Protein AF-A0A965MZJ2-F1 (afdb_monomer_lite)

Sequence (126 aa):
MNWPSLFLNDVAGTEILVIFLVILLFFGSKSIPGIAKSLGKALFEFRNATNEIKQEIKKSSGDMKGDLNLNNLIKDTTEEIQQPLDQVFTDVNHAVHYNPGNREVTSGNPSQVTPTNENTEIDSHD

Foldseek 3Di:
DCVVVVCVVVVPVVVVVVVVVVVCVVQNPVRVVVVVVVVVVVVVVVVVVVVVVVVVCCVVCVVVVVPPPVVVVVVVVCVVPVVVVVVVVVVVVVVVPDDPPDDPDDDDDDDDDDDDDDDDDDDDDD

Structure (mmCIF, N/CA/C/O backbone):
data_AF-A0A965MZJ2-F1
#
_entry.id   AF-A0A965MZJ2-F1
#
loop_
_atom_site.group_PDB
_atom_site.id
_atom_site.type_symbol
_atom_site.label_atom_id
_atom_site.label_alt_id
_atom_site.label_comp_id
_atom_site.label_asym_id
_atom_site.label_entity_id
_atom_site.label_seq_id
_atom_site.pdbx_PDB_ins_code
_atom_site.Cartn_x
_atom_site.Cartn_y
_atom_site.Cartn_z
_atom_site.occupancy
_atom_site.B_iso_or_equiv
_atom_site.auth_seq_id
_atom_site.auth_comp_id
_atom_site.auth_asym_id
_atom_site.auth_atom_id
_atom_site.pdbx_PDB_model_num
ATOM 1 N N . MET A 1 1 ? 40.020 -9.780 -4.266 1.00 60.59 1 MET A N 1
ATOM 2 C CA . MET A 1 1 ? 39.221 -8.735 -4.942 1.00 60.59 1 MET A CA 1
ATOM 3 C C . MET A 1 1 ? 37.763 -9.141 -4.793 1.00 60.59 1 MET A C 1
ATOM 5 O O . MET A 1 1 ? 37.323 -10.062 -5.470 1.00 60.59 1 MET A O 1
ATOM 9 N N . ASN A 1 2 ? 37.045 -8.559 -3.834 1.00 65.31 2 ASN A N 1
ATOM 10 C CA . ASN A 1 2 ? 35.716 -9.037 -3.436 1.00 65.31 2 ASN A CA 1
ATOM 11 C C . ASN A 1 2 ? 34.653 -8.317 -4.268 1.00 65.31 2 ASN A C 1
ATOM 13 O O . ASN A 1 2 ? 33.918 -7.463 -3.786 1.00 65.31 2 ASN A O 1
ATOM 17 N N . TRP A 1 3 ? 34.630 -8.658 -5.552 1.00 66.56 3 TRP A N 1
ATOM 18 C CA . TRP A 1 3 ? 33.681 -8.167 -6.549 1.00 66.56 3 TRP A CA 1
ATOM 19 C C . TRP A 1 3 ? 32.184 -8.343 -6.180 1.00 66.56 3 TRP A C 1
ATOM 21 O O . TRP A 1 3 ? 31.399 -7.474 -6.547 1.00 66.56 3 TRP A O 1
ATOM 31 N 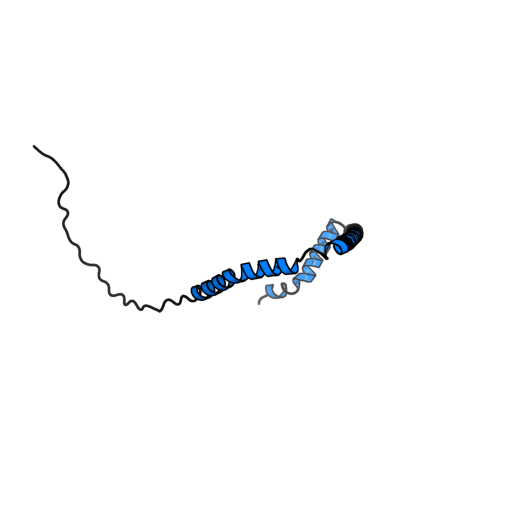N . PRO A 1 4 ? 31.745 -9.367 -5.412 1.00 71.75 4 PRO A N 1
ATOM 32 C CA . PRO A 1 4 ? 30.318 -9.551 -5.102 1.00 71.75 4 PRO A CA 1
ATOM 33 C C . PRO A 1 4 ? 29.740 -8.555 -4.085 1.00 71.75 4 PRO A C 1
ATOM 35 O O . PRO A 1 4 ? 28.543 -8.279 -4.092 1.00 71.75 4 PRO A O 1
ATOM 38 N N . SER A 1 5 ? 30.571 -8.007 -3.195 1.00 71.19 5 SER A N 1
ATOM 39 C CA . SER A 1 5 ? 30.104 -7.218 -2.045 1.00 71.19 5 SER A CA 1
ATOM 40 C C . SER A 1 5 ? 29.710 -5.779 -2.399 1.00 71.19 5 SER A C 1
ATOM 42 O O . SER A 1 5 ? 29.052 -5.119 -1.598 1.00 71.19 5 SER A O 1
ATOM 44 N N . LEU A 1 6 ? 30.086 -5.297 -3.590 1.00 64.31 6 LEU A N 1
ATOM 45 C CA . LEU A 1 6 ? 29.726 -3.961 -4.077 1.00 64.31 6 LEU A CA 1
ATOM 46 C C . LEU A 1 6 ? 28.313 -3.905 -4.670 1.00 64.31 6 LEU A C 1
ATOM 48 O O . LEU A 1 6 ? 27.690 -2.852 -4.634 1.00 64.31 6 LEU A O 1
ATOM 52 N N . PHE A 1 7 ? 27.778 -5.030 -5.155 1.00 64.50 7 PHE A N 1
ATOM 53 C CA . PHE A 1 7 ? 26.436 -5.062 -5.739 1.00 64.50 7 PHE A CA 1
ATOM 54 C C . PHE A 1 7 ? 25.340 -5.144 -4.669 1.00 64.50 7 PHE A C 1
ATOM 56 O O . PHE A 1 7 ? 24.300 -4.524 -4.819 1.00 64.50 7 PHE A O 1
ATOM 63 N N . LEU A 1 8 ? 25.570 -5.825 -3.544 1.00 62.44 8 LEU A N 1
ATOM 64 C CA . LEU A 1 8 ? 24.506 -6.130 -2.574 1.00 62.44 8 LEU A CA 1
ATOM 65 C C . LEU A 1 8 ? 24.006 -4.933 -1.741 1.00 62.44 8 LEU A C 1
ATOM 67 O O . LEU A 1 8 ? 22.910 -5.008 -1.198 1.00 62.44 8 LEU A O 1
ATOM 71 N N . ASN A 1 9 ? 24.762 -3.832 -1.652 1.00 63.22 9 ASN A N 1
ATOM 72 C CA . ASN A 1 9 ? 24.319 -2.626 -0.932 1.00 63.22 9 ASN A CA 1
ATOM 73 C C . ASN A 1 9 ? 23.552 -1.622 -1.816 1.00 63.22 9 ASN A C 1
ATOM 75 O O . ASN A 1 9 ? 22.797 -0.817 -1.282 1.00 63.22 9 ASN A O 1
ATOM 79 N N . ASP A 1 10 ? 23.701 -1.688 -3.144 1.00 66.31 10 ASP A N 1
ATOM 80 C CA . ASP A 1 10 ? 23.018 -0.804 -4.115 1.00 66.31 10 ASP A CA 1
ATOM 81 C C . ASP A 1 10 ? 21.928 -1.546 -4.930 1.00 66.31 10 ASP A C 1
ATOM 83 O O . ASP A 1 10 ? 21.186 -0.983 -5.739 1.00 66.31 10 ASP A O 1
ATOM 87 N N . VAL A 1 11 ? 21.801 -2.855 -4.696 1.00 66.25 11 VAL A N 1
ATOM 88 C CA . VAL A 1 11 ? 20.883 -3.751 -5.406 1.00 66.25 11 VAL A CA 1
ATOM 89 C C . VAL A 1 11 ? 19.414 -3.422 -5.133 1.00 66.25 11 VAL A C 1
ATOM 91 O O . VAL A 1 11 ? 18.600 -3.535 -6.042 1.00 66.25 11 VAL A O 1
ATOM 94 N N . ALA A 1 12 ? 19.055 -2.927 -3.947 1.00 74.19 12 ALA A N 1
ATOM 95 C CA . ALA A 1 12 ? 17.646 -2.740 -3.590 1.00 74.19 12 ALA A CA 1
ATOM 96 C C . ALA A 1 12 ? 16.891 -1.770 -4.523 1.00 74.19 12 ALA A C 1
ATOM 98 O O . ALA A 1 12 ? 15.726 -2.004 -4.834 1.00 74.19 12 ALA A O 1
ATOM 99 N N . GLY A 1 13 ? 17.532 -0.693 -4.990 1.00 84.38 13 GLY A N 1
ATOM 100 C CA . GLY A 1 13 ? 16.902 0.271 -5.900 1.00 84.38 13 GLY A CA 1
ATOM 101 C C . GLY A 1 13 ? 16.954 -0.181 -7.358 1.00 84.38 13 GLY A C 1
ATOM 102 O O . GLY A 1 13 ? 15.937 -0.186 -8.058 1.00 84.38 13 GLY A O 1
ATOM 103 N N . THR A 1 14 ? 18.141 -0.590 -7.808 1.00 86.88 14 THR A N 1
ATOM 104 C CA . THR A 1 14 ? 18.377 -0.945 -9.213 1.00 86.88 14 THR A CA 1
ATOM 105 C C . THR A 1 14 ? 17.693 -2.261 -9.597 1.00 86.88 14 THR A C 1
ATOM 107 O O . THR A 1 14 ? 17.119 -2.345 -10.681 1.00 86.88 14 THR A O 1
ATOM 110 N N . GLU A 1 15 ? 17.668 -3.268 -8.718 1.00 85.50 15 GLU A N 1
ATOM 111 C CA . GLU A 1 15 ? 16.979 -4.544 -8.969 1.00 85.50 15 GLU A CA 1
ATOM 112 C C . GLU A 1 15 ? 15.465 -4.349 -9.094 1.00 85.50 15 GLU A C 1
ATOM 114 O O . GLU A 1 15 ? 14.859 -4.829 -10.055 1.00 85.50 15 GLU A O 1
ATOM 119 N N . ILE A 1 16 ? 14.864 -3.562 -8.192 1.00 90.19 16 ILE A N 1
ATOM 120 C CA . ILE A 1 16 ? 13.446 -3.188 -8.282 1.00 90.19 16 ILE A CA 1
ATOM 121 C C . ILE A 1 16 ? 13.163 -2.519 -9.629 1.00 90.19 16 ILE A C 1
ATOM 123 O O . ILE A 1 16 ? 12.200 -2.885 -10.303 1.00 90.19 16 ILE A O 1
ATOM 127 N N . LEU A 1 17 ? 14.017 -1.589 -10.066 1.00 90.81 17 LEU A N 1
ATOM 128 C CA . LEU A 1 17 ? 13.829 -0.873 -11.326 1.00 90.81 17 LEU A CA 1
ATOM 129 C C . LEU A 1 17 ? 13.893 -1.815 -12.538 1.00 90.81 17 LEU A C 1
ATOM 131 O O . LEU A 1 17 ? 13.072 -1.689 -13.449 1.00 90.81 17 LEU A O 1
ATOM 135 N N . VAL A 1 18 ? 14.803 -2.793 -12.531 1.00 91.81 18 VAL A N 1
ATOM 136 C CA . VAL A 1 18 ? 14.905 -3.819 -13.583 1.00 91.81 18 VAL A CA 1
ATOM 137 C C . VAL A 1 18 ? 13.665 -4.717 -13.606 1.00 91.81 18 VAL A C 1
ATOM 139 O O . VAL A 1 18 ? 13.101 -4.942 -14.679 1.00 91.81 18 VAL A O 1
ATOM 142 N N . ILE A 1 19 ? 13.184 -5.181 -12.449 1.00 91.62 19 ILE A N 1
ATOM 143 C CA . ILE A 1 19 ? 11.965 -6.004 -12.356 1.00 91.62 19 ILE A CA 1
ATOM 144 C C . ILE A 1 19 ? 10.748 -5.220 -12.865 1.00 91.62 19 ILE A C 1
ATOM 146 O O . ILE A 1 19 ? 9.964 -5.739 -13.664 1.00 91.62 19 ILE A O 1
ATOM 150 N N . PHE A 1 20 ? 10.609 -3.951 -12.471 1.00 91.50 20 PHE A N 1
ATOM 151 C CA . PHE A 1 20 ? 9.559 -3.073 -12.989 1.00 91.50 20 PHE A CA 1
ATOM 152 C C . PHE A 1 20 ? 9.650 -2.908 -14.506 1.00 91.50 20 PHE A C 1
ATOM 154 O O . PHE A 1 20 ? 8.621 -2.954 -15.176 1.00 91.50 20 PHE A O 1
ATOM 161 N N . LEU A 1 21 ? 10.853 -2.756 -15.064 1.00 92.81 21 LEU A N 1
ATOM 162 C CA . LEU A 1 21 ? 11.044 -2.621 -16.506 1.00 92.81 21 LEU A CA 1
ATOM 163 C C . LEU A 1 21 ? 10.587 -3.876 -17.259 1.00 92.81 21 LEU A C 1
ATOM 165 O O . LEU A 1 21 ? 9.896 -3.759 -18.270 1.00 92.81 21 LEU A O 1
ATOM 169 N N . VAL A 1 22 ? 10.902 -5.066 -16.736 1.00 93.50 22 VAL A N 1
ATOM 170 C CA . VAL A 1 22 ? 10.421 -6.341 -17.286 1.00 93.50 22 VAL A CA 1
ATOM 171 C C . VAL A 1 22 ? 8.893 -6.397 -17.228 1.00 93.50 22 VAL A C 1
ATOM 173 O O . VAL A 1 22 ? 8.252 -6.582 -18.259 1.00 93.50 22 VAL A O 1
ATOM 176 N N . ILE A 1 23 ? 8.282 -6.143 -16.068 1.00 92.56 23 ILE A N 1
ATOM 177 C CA . ILE A 1 23 ? 6.816 -6.127 -15.906 1.00 92.56 23 ILE A CA 1
ATOM 178 C C . ILE A 1 23 ? 6.160 -5.136 -16.880 1.00 92.56 23 ILE A C 1
ATOM 180 O O . ILE A 1 23 ? 5.154 -5.462 -17.507 1.00 92.56 23 ILE A O 1
ATOM 184 N N . LEU A 1 24 ? 6.735 -3.947 -17.060 1.00 92.69 24 LEU A N 1
ATOM 185 C CA . LEU A 1 24 ? 6.240 -2.944 -18.006 1.00 92.69 24 LEU A CA 1
ATOM 186 C C . LEU A 1 24 ? 6.392 -3.379 -19.468 1.00 92.69 24 LEU A C 1
ATOM 188 O O . LEU A 1 24 ? 5.613 -2.924 -20.300 1.00 92.69 24 LEU A O 1
ATOM 192 N N . LEU A 1 25 ? 7.345 -4.251 -19.792 1.00 93.06 25 LEU A N 1
ATOM 193 C CA . LEU A 1 25 ? 7.509 -4.801 -21.137 1.00 93.06 25 LEU A CA 1
ATOM 194 C C . LEU A 1 25 ? 6.462 -5.887 -21.436 1.00 93.06 25 LEU A C 1
ATOM 196 O O . LEU A 1 25 ? 5.912 -5.919 -22.532 1.00 93.06 25 LEU A O 1
ATOM 200 N N . PHE A 1 26 ? 6.141 -6.727 -20.446 1.00 92.44 26 PHE A N 1
ATOM 201 C CA . PHE A 1 26 ? 5.115 -7.773 -20.560 1.00 92.44 26 PHE A CA 1
ATOM 202 C C . PHE A 1 26 ? 3.685 -7.215 -20.506 1.00 92.44 26 PHE A C 1
ATOM 204 O O . PHE A 1 26 ? 2.840 -7.585 -21.317 1.00 92.44 26 PHE A O 1
ATOM 211 N N . PHE A 1 27 ? 3.401 -6.325 -19.553 1.00 90.38 27 PHE A N 1
ATOM 212 C CA . PHE A 1 27 ? 2.057 -5.788 -19.318 1.00 90.38 27 PHE A CA 1
ATOM 213 C C . PHE A 1 27 ? 1.820 -4.416 -19.962 1.00 90.38 27 PHE A C 1
ATOM 215 O O . PHE A 1 27 ? 0.671 -3.984 -20.074 1.00 90.38 27 PHE A O 1
ATOM 222 N N . GLY A 1 28 ? 2.872 -3.717 -20.391 1.00 87.12 28 GLY A N 1
ATOM 223 C CA . GLY A 1 28 ? 2.789 -2.364 -20.941 1.00 87.12 28 GLY A CA 1
ATOM 224 C C . GLY A 1 28 ? 2.686 -1.268 -19.872 1.00 87.12 28 GLY A C 1
ATOM 225 O O . GLY A 1 28 ? 2.110 -1.445 -18.796 1.00 87.12 28 GLY A O 1
ATOM 226 N N . SER A 1 29 ? 3.1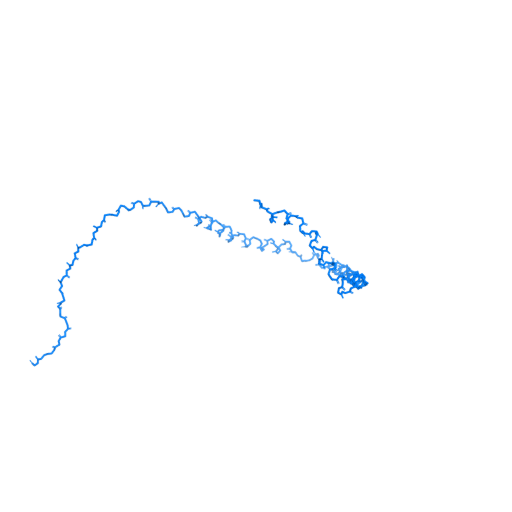63 -0.064 -20.199 1.00 87.06 29 SER A N 1
ATOM 227 C CA . SER A 1 29 ? 3.127 1.107 -19.304 1.00 87.06 29 SER A CA 1
ATOM 228 C C . SER A 1 29 ? 1.732 1.660 -19.011 1.00 87.06 29 SER A C 1
ATO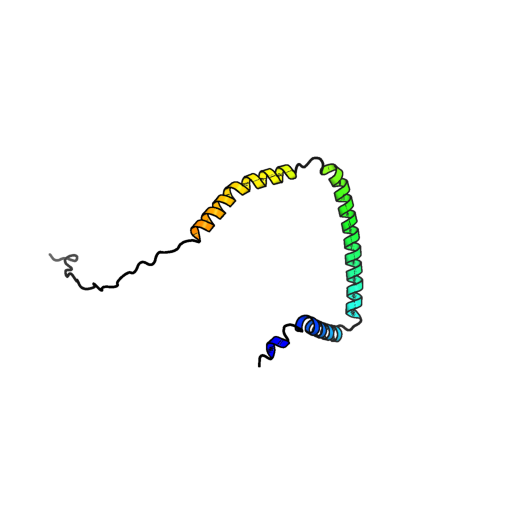M 230 O O . SER A 1 29 ? 1.561 2.442 -18.079 1.00 87.06 29 SER A O 1
ATOM 232 N N . LYS A 1 30 ? 0.716 1.252 -19.777 1.00 86.62 30 LYS A N 1
ATOM 233 C CA . LYS A 1 30 ? -0.672 1.704 -19.595 1.00 86.62 30 LYS A CA 1
ATOM 234 C C . LYS A 1 30 ? -1.445 0.883 -18.557 1.00 86.62 30 LYS A C 1
ATOM 236 O O . LYS A 1 30 ? -2.415 1.392 -18.000 1.00 86.62 30 LYS A O 1
ATOM 241 N N . SER A 1 31 ? -1.011 -0.342 -18.267 1.00 88.50 31 SER A N 1
ATOM 242 C CA . SER A 1 31 ? -1.764 -1.293 -17.437 1.00 88.50 31 SER A CA 1
ATOM 243 C C . SER A 1 31 ? -1.585 -1.040 -15.936 1.00 88.50 31 SER A C 1
ATOM 245 O O . SER A 1 31 ? -2.570 -0.923 -15.208 1.00 88.50 31 SER A O 1
ATOM 247 N N . ILE A 1 32 ? -0.341 -0.846 -15.479 1.00 88.50 32 ILE A N 1
ATOM 248 C CA . ILE A 1 32 ? -0.007 -0.520 -14.079 1.00 88.50 32 ILE A CA 1
ATOM 249 C C . ILE A 1 32 ? -0.763 0.722 -13.553 1.00 88.50 32 ILE A C 1
ATOM 251 O O . ILE A 1 32 ? -1.423 0.614 -12.517 1.00 88.50 32 ILE A O 1
ATOM 255 N N . PRO A 1 33 ? -0.753 1.892 -14.231 1.00 85.06 33 PRO A N 1
ATOM 256 C CA . PRO A 1 33 ? -1.462 3.074 -13.738 1.00 85.06 33 PRO A CA 1
ATOM 257 C C . PRO A 1 33 ? -2.989 2.915 -13.754 1.00 85.06 33 PRO A C 1
ATOM 259 O O . PRO A 1 33 ? -3.670 3.541 -12.942 1.00 85.06 33 PRO A O 1
ATOM 262 N N . GLY A 1 34 ? -3.540 2.082 -14.644 1.00 90.69 34 GLY A N 1
ATOM 263 C CA . GLY A 1 34 ? -4.967 1.750 -14.655 1.00 90.69 34 GLY A CA 1
ATOM 264 C C . GLY A 1 34 ? -5.385 0.977 -13.403 1.00 90.69 34 GLY A C 1
ATOM 265 O O . GLY A 1 34 ? -6.310 1.397 -12.707 1.00 90.69 34 GLY A O 1
ATOM 266 N N . ILE A 1 35 ? -4.643 -0.087 -13.074 1.00 91.12 35 ILE A N 1
ATOM 267 C CA . ILE A 1 35 ? -4.879 -0.923 -11.885 1.00 91.12 35 ILE A CA 1
ATOM 268 C C . ILE A 1 35 ? -4.650 -0.118 -10.601 1.00 91.12 35 ILE A C 1
ATOM 270 O O . ILE A 1 35 ? -5.451 -0.190 -9.671 1.00 91.12 35 ILE A O 1
ATOM 274 N N . ALA A 1 36 ? -3.602 0.708 -10.556 1.00 93.12 36 ALA A N 1
ATOM 275 C CA . ALA A 1 36 ? -3.344 1.583 -9.415 1.00 93.12 36 ALA A CA 1
ATOM 276 C C . ALA A 1 36 ? -4.501 2.568 -9.170 1.00 93.12 36 ALA A C 1
ATOM 278 O O . ALA A 1 36 ? -4.889 2.791 -8.024 1.00 93.12 36 ALA A O 1
ATOM 279 N N . LYS A 1 37 ? -5.101 3.126 -10.233 1.00 94.31 37 LYS A N 1
ATOM 280 C CA . LYS A 1 37 ? -6.270 4.013 -10.113 1.00 94.31 37 LYS A CA 1
ATOM 281 C C . LYS A 1 37 ? -7.514 3.278 -9.617 1.00 94.31 37 LYS A C 1
ATOM 283 O O . LYS A 1 37 ? -8.214 3.821 -8.765 1.00 94.31 37 LYS A O 1
ATOM 288 N N . SER A 1 38 ? -7.810 2.080 -10.125 1.00 94.75 38 SER A N 1
ATOM 289 C CA . SER A 1 38 ? -8.982 1.311 -9.677 1.00 94.75 38 SER A CA 1
ATOM 290 C C . SER A 1 38 ? -8.820 0.809 -8.244 1.00 94.75 38 SER A C 1
ATOM 292 O O . SER A 1 38 ? -9.736 0.958 -7.440 1.00 94.75 38 SER A O 1
ATOM 294 N N . LEU A 1 39 ? -7.639 0.292 -7.897 1.00 95.62 39 LEU A N 1
ATOM 295 C CA . LEU A 1 39 ? -7.317 -0.148 -6.542 1.00 95.62 39 LEU A CA 1
ATOM 296 C C . LEU A 1 39 ? -7.319 1.034 -5.566 1.00 95.62 39 LEU A C 1
ATOM 298 O O . LEU A 1 39 ? -7.882 0.931 -4.484 1.00 95.62 39 LEU A O 1
ATOM 302 N N . GLY A 1 40 ? -6.760 2.180 -5.962 1.00 95.56 40 GLY A N 1
ATOM 303 C CA . GLY A 1 40 ? -6.777 3.400 -5.156 1.00 95.56 40 GLY A CA 1
ATOM 304 C C . GLY A 1 40 ? -8.193 3.902 -4.869 1.00 95.56 40 GLY A C 1
ATOM 305 O O . GLY A 1 40 ? -8.486 4.264 -3.732 1.00 95.56 40 GLY A O 1
ATOM 306 N N . LYS A 1 41 ? -9.092 3.863 -5.862 1.00 96.44 41 LYS A N 1
ATOM 307 C CA . LYS A 1 41 ? -10.518 4.170 -5.658 1.00 96.44 41 LYS A CA 1
ATOM 308 C C . LYS A 1 41 ? -11.186 3.170 -4.713 1.00 96.44 41 LYS A C 1
ATOM 310 O O . LYS A 1 41 ? -11.836 3.597 -3.767 1.00 96.44 41 LYS A O 1
ATOM 315 N N . ALA A 1 42 ? -10.953 1.871 -4.904 1.00 96.69 42 ALA A N 1
ATOM 316 C CA . ALA A 1 42 ? -11.501 0.833 -4.032 1.00 96.69 42 ALA A CA 1
ATOM 317 C C . ALA A 1 42 ? -11.018 0.979 -2.579 1.00 96.69 42 ALA A C 1
ATOM 319 O O . ALA A 1 42 ? -11.823 0.932 -1.655 1.00 96.69 42 ALA A O 1
ATOM 320 N N . LEU A 1 43 ? -9.721 1.225 -2.361 1.00 96.50 43 LEU A N 1
ATOM 321 C CA . LEU A 1 43 ? -9.165 1.484 -1.028 1.00 96.50 43 LEU A CA 1
ATOM 322 C C . LEU A 1 43 ? -9.718 2.777 -0.421 1.00 96.50 43 LEU A C 1
ATOM 324 O O . LEU A 1 43 ? -9.931 2.833 0.788 1.00 96.50 43 LEU A O 1
ATOM 328 N N . PHE A 1 44 ? -9.940 3.816 -1.227 1.00 96.12 44 PHE A N 1
ATOM 329 C CA . PHE A 1 44 ? -10.530 5.072 -0.766 1.00 96.12 44 PHE A CA 1
ATOM 330 C C . PHE A 1 44 ? -11.976 4.879 -0.295 1.00 96.12 44 PHE A C 1
ATOM 332 O O . PHE A 1 44 ? -12.315 5.277 0.819 1.00 96.12 44 PHE A O 1
ATOM 339 N N . GLU A 1 45 ? -12.804 4.216 -1.100 1.00 96.62 45 GLU A N 1
ATOM 340 C CA . GLU A 1 45 ? -14.191 3.895 -0.754 1.00 96.62 45 GLU A CA 1
ATOM 341 C C . GLU A 1 45 ? -14.261 2.956 0.456 1.00 96.62 45 GLU A C 1
ATOM 343 O O . GLU A 1 45 ? -14.996 3.230 1.404 1.00 96.62 45 GLU A O 1
ATOM 348 N N . PHE A 1 46 ? -13.418 1.918 0.492 1.00 96.19 46 PHE A N 1
ATOM 349 C CA . PHE A 1 46 ? -13.315 1.001 1.628 1.00 96.19 46 PHE A CA 1
ATOM 350 C C . PHE A 1 46 ? -12.918 1.726 2.918 1.00 96.19 46 PHE A C 1
ATOM 352 O O . PHE A 1 46 ? -13.517 1.491 3.969 1.00 96.19 46 PHE A O 1
ATOM 359 N N . ARG A 1 47 ? -11.938 2.641 2.855 1.00 95.06 47 ARG A N 1
ATOM 360 C CA . ARG A 1 47 ? -11.538 3.460 4.011 1.00 95.06 47 ARG A CA 1
ATOM 361 C C . ARG A 1 47 ? -12.676 4.351 4.484 1.00 95.06 47 ARG A C 1
ATOM 363 O O . ARG A 1 47 ? -12.869 4.434 5.691 1.00 95.06 47 ARG A O 1
ATOM 370 N N . ASN A 1 48 ? -13.415 4.987 3.579 1.00 96.12 48 ASN A N 1
ATOM 371 C CA . ASN A 1 48 ? -14.535 5.856 3.944 1.00 96.12 48 ASN A CA 1
ATOM 372 C C . ASN A 1 48 ? -15.667 5.065 4.608 1.00 96.12 48 ASN A C 1
ATOM 374 O O . ASN A 1 48 ? -16.076 5.430 5.708 1.00 96.12 48 ASN A O 1
ATOM 378 N N . ALA A 1 49 ? -16.085 3.948 4.006 1.00 94.75 49 ALA A N 1
ATOM 379 C CA . ALA A 1 49 ? -17.098 3.062 4.579 1.00 94.75 49 ALA A CA 1
ATOM 380 C C . ALA A 1 49 ? -16.664 2.525 5.953 1.00 94.75 49 ALA A C 1
ATOM 382 O O . ALA A 1 49 ? -17.421 2.558 6.919 1.00 94.75 49 ALA A O 1
ATOM 383 N N . THR A 1 50 ? -15.400 2.107 6.083 1.00 94.06 50 THR A N 1
ATOM 384 C CA . THR A 1 50 ? -14.846 1.665 7.372 1.00 94.06 50 THR A CA 1
ATOM 385 C C . THR A 1 50 ? -14.839 2.795 8.403 1.00 94.06 50 THR A C 1
ATOM 387 O O . THR A 1 50 ? -15.071 2.547 9.584 1.00 94.06 50 THR A O 1
ATOM 390 N N . ASN A 1 51 ? -14.569 4.038 7.994 1.00 94.25 51 ASN A N 1
ATOM 391 C CA . ASN A 1 51 ? -14.563 5.188 8.897 1.00 94.25 51 ASN A CA 1
ATOM 392 C C . ASN A 1 51 ? -15.968 5.527 9.407 1.00 94.25 51 ASN A C 1
ATOM 394 O O . ASN A 1 51 ? -16.109 5.846 10.586 1.00 94.25 51 ASN A O 1
ATOM 398 N N . GLU A 1 52 ? -16.980 5.431 8.546 1.00 91.69 52 GLU A N 1
ATOM 399 C CA . GLU A 1 52 ? -18.390 5.595 8.909 1.00 91.69 52 GLU A CA 1
ATOM 400 C C . GLU A 1 52 ? -18.816 4.520 9.915 1.00 91.69 52 GLU A C 1
ATOM 402 O O . GLU A 1 52 ? -19.230 4.856 11.022 1.00 91.69 52 GLU A O 1
ATOM 407 N N . ILE A 1 53 ? -18.538 3.244 9.620 1.00 88.94 53 ILE A N 1
ATOM 408 C CA . ILE A 1 53 ? -18.769 2.120 10.544 1.00 88.94 53 ILE A CA 1
ATOM 409 C C . ILE A 1 53 ? -18.035 2.343 11.873 1.00 88.94 53 ILE A C 1
ATOM 411 O O . ILE A 1 53 ? -18.599 2.159 12.947 1.00 88.94 53 ILE A O 1
ATOM 415 N N . LYS A 1 54 ? -16.770 2.778 11.842 1.00 88.38 54 LYS A N 1
ATOM 416 C CA . LYS A 1 54 ? -15.996 3.070 13.057 1.00 88.38 54 LYS A CA 1
ATOM 417 C C . LYS A 1 54 ? -16.615 4.214 13.860 1.00 88.38 54 LYS A C 1
ATOM 419 O O . LYS A 1 54 ? -16.561 4.183 15.089 1.00 88.38 54 LYS A O 1
ATOM 424 N N . GLN A 1 55 ? -17.166 5.227 13.197 1.00 89.19 55 GLN A N 1
ATOM 425 C CA . GLN A 1 55 ? -17.816 6.362 13.843 1.00 89.19 55 GLN A CA 1
ATOM 426 C C . GLN A 1 55 ? -19.167 5.967 14.445 1.00 89.19 55 GLN A C 1
ATOM 428 O O . GLN A 1 55 ? -19.449 6.374 15.571 1.00 89.19 55 GLN A O 1
ATOM 433 N N . GLU A 1 56 ? -19.942 5.126 13.763 1.00 83.56 56 GLU A N 1
ATOM 434 C CA . GLU A 1 56 ? -21.168 4.521 14.289 1.00 83.56 56 GLU A CA 1
ATOM 435 C C . GLU A 1 56 ? -20.874 3.614 15.481 1.00 83.56 56 GLU A C 1
ATOM 437 O O . GLU A 1 56 ? -21.436 3.825 16.550 1.00 83.56 56 GLU A O 1
ATOM 442 N N . ILE A 1 57 ? -19.905 2.699 15.368 1.00 79.19 57 ILE A N 1
ATOM 443 C CA . ILE A 1 57 ? -19.461 1.854 16.483 1.00 79.19 57 ILE A CA 1
ATOM 444 C C . ILE A 1 57 ? -18.963 2.719 17.633 1.00 79.19 57 ILE A C 1
ATOM 446 O O . ILE A 1 57 ? -19.273 2.416 18.774 1.00 79.19 57 ILE A O 1
ATOM 450 N N . LYS A 1 58 ? -18.209 3.796 17.390 1.00 80.56 58 LYS A N 1
ATOM 451 C CA . LYS A 1 58 ? -17.748 4.694 18.461 1.00 80.56 58 LYS A CA 1
ATOM 452 C C . LYS A 1 58 ? -18.902 5.475 19.092 1.00 80.56 58 LYS A C 1
ATOM 454 O O . LYS A 1 58 ? -18.837 5.745 20.285 1.00 80.56 58 LYS A O 1
ATOM 459 N N . LYS A 1 59 ? -19.928 5.839 18.323 1.00 78.00 59 LYS A N 1
ATOM 460 C CA . LYS A 1 59 ? -21.129 6.522 18.816 1.00 78.00 59 LYS A CA 1
ATOM 461 C C . LYS A 1 59 ? -21.985 5.565 19.651 1.00 78.00 59 LYS A C 1
ATOM 463 O O . LYS A 1 59 ? -22.259 5.876 20.799 1.00 78.00 59 LYS A O 1
ATOM 468 N N . SER A 1 60 ? -22.271 4.367 19.143 1.00 66.06 60 SER A N 1
ATOM 469 C CA . SER A 1 60 ? -22.992 3.302 19.857 1.00 66.06 60 SER A CA 1
ATOM 470 C C . SER A 1 60 ? -22.201 2.725 2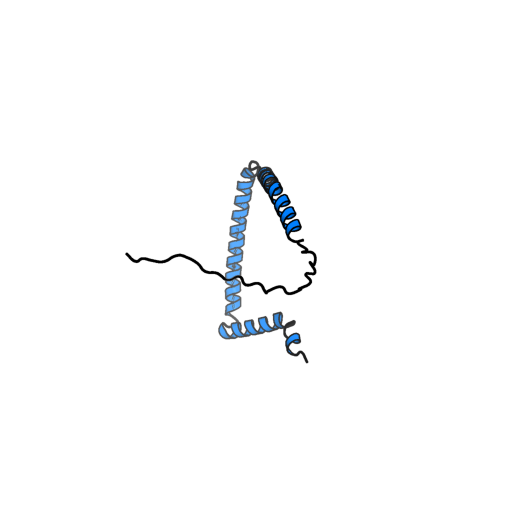1.038 1.00 66.06 60 SER A C 1
ATOM 472 O O . SER A 1 60 ? -22.766 2.425 22.080 1.00 66.06 60 SER A O 1
ATOM 474 N N . SER A 1 61 ? -20.876 2.618 20.923 1.00 61.00 61 SER A N 1
ATOM 475 C CA . SER A 1 61 ? -19.994 2.212 22.026 1.00 61.00 61 SER A CA 1
ATOM 476 C C . SER A 1 61 ? -19.698 3.359 22.985 1.00 61.00 61 SER A C 1
ATOM 478 O O . SER A 1 61 ? -19.216 3.095 24.074 1.00 61.00 61 SER A O 1
ATOM 480 N N . GLY A 1 62 ? -19.945 4.619 22.620 1.00 57.88 62 GLY A N 1
ATOM 481 C CA . GLY A 1 62 ? -19.917 5.748 23.552 1.00 57.88 62 GLY A CA 1
ATOM 482 C C . GLY A 1 62 ? -20.970 5.577 24.646 1.00 57.88 62 GLY A C 1
ATOM 483 O O . GLY A 1 62 ? -20.682 5.860 25.805 1.00 57.88 62 GLY A O 1
ATOM 484 N N . ASP A 1 63 ? -22.107 4.977 24.288 1.00 56.53 63 ASP A N 1
ATOM 485 C CA . ASP A 1 63 ? -23.183 4.616 25.213 1.00 56.53 63 ASP A CA 1
ATOM 486 C C . ASP A 1 63 ? -22.919 3.285 25.962 1.00 56.53 63 ASP A C 1
ATOM 488 O O . ASP A 1 63 ? -23.535 3.033 26.991 1.00 56.53 63 ASP A O 1
ATOM 492 N N . MET A 1 64 ? -21.962 2.451 25.514 1.00 56.12 64 MET A N 1
ATOM 493 C CA . MET A 1 64 ? -21.612 1.151 26.140 1.00 56.12 64 MET A CA 1
ATOM 494 C C . MET A 1 64 ? -20.221 1.103 26.815 1.00 56.12 64 MET A C 1
ATOM 496 O O . MET A 1 64 ? -19.924 0.170 27.558 1.00 56.12 64 MET A O 1
ATOM 500 N N . LYS A 1 65 ? -19.336 2.085 26.594 1.00 53.47 65 LYS A N 1
ATOM 501 C CA . LYS A 1 65 ? -17.995 2.160 27.219 1.00 53.47 65 LYS A CA 1
ATOM 502 C C . LYS A 1 65 ? -18.021 2.687 28.652 1.00 53.47 65 LYS A C 1
ATOM 504 O O . LYS A 1 65 ? -16.993 2.613 29.317 1.00 53.47 65 LYS A O 1
ATOM 509 N N . GLY A 1 66 ? -19.158 3.201 29.122 1.00 55.72 66 GLY A N 1
ATOM 510 C CA . GLY A 1 66 ? -19.327 3.605 30.517 1.00 55.72 66 GLY A CA 1
ATOM 511 C C . GLY A 1 66 ? -19.396 2.431 31.499 1.00 55.72 66 GLY A C 1
ATOM 512 O O . GLY A 1 66 ? -19.109 2.638 32.672 1.00 55.72 66 GLY A O 1
ATOM 513 N N . ASP A 1 67 ? -19.727 1.219 31.033 1.00 58.31 67 ASP A N 1
ATOM 514 C CA . ASP A 1 67 ? -20.140 0.123 31.927 1.00 58.31 67 ASP A CA 1
ATOM 515 C C . ASP A 1 67 ? -19.256 -1.135 31.867 1.00 58.31 67 ASP A C 1
ATOM 517 O O . ASP A 1 67 ? -19.317 -2.002 32.735 1.00 58.31 67 ASP A O 1
ATOM 521 N N . LEU A 1 68 ? -18.347 -1.238 30.892 1.00 68.31 68 LEU A N 1
ATOM 522 C CA . LEU A 1 68 ? -17.371 -2.328 30.874 1.00 68.31 68 LEU A CA 1
ATOM 523 C C . LEU A 1 68 ? -16.047 -1.845 31.459 1.00 68.31 68 LEU A C 1
ATOM 525 O O . LEU A 1 68 ? -15.229 -1.224 30.776 1.00 68.31 68 LEU A O 1
ATOM 529 N N . ASN A 1 69 ? -15.855 -2.166 32.742 1.00 65.00 69 ASN A N 1
ATOM 530 C CA . ASN A 1 69 ? -14.633 -2.010 33.538 1.00 65.00 69 ASN A CA 1
ATOM 531 C C . ASN A 1 69 ? -13.472 -2.871 32.990 1.00 65.00 69 ASN A C 1
ATOM 533 O O . ASN A 1 69 ? -12.895 -3.714 33.674 1.00 65.00 69 ASN A O 1
ATOM 537 N N . LEU A 1 70 ? -13.096 -2.635 31.735 1.00 72.50 70 LEU A N 1
ATOM 538 C CA . LEU A 1 70 ? -12.028 -3.337 31.028 1.00 72.50 70 LEU A CA 1
ATOM 539 C C . LEU A 1 70 ? -10.672 -3.146 31.723 1.00 72.50 70 LEU A C 1
ATOM 541 O O . LEU A 1 70 ? -9.827 -4.030 31.704 1.00 72.50 70 LEU A O 1
ATOM 545 N N . ASN A 1 71 ? -10.500 -2.012 32.405 1.00 74.38 71 ASN A N 1
ATOM 546 C CA . ASN A 1 71 ? -9.311 -1.715 33.197 1.00 74.38 71 ASN A CA 1
ATOM 547 C C . ASN A 1 71 ? -9.201 -2.588 34.455 1.00 74.38 71 ASN A C 1
ATOM 549 O O . ASN A 1 71 ? -8.085 -2.846 34.892 1.00 74.38 71 ASN A O 1
ATOM 553 N N . ASN A 1 72 ? -10.322 -3.036 35.031 1.00 73.50 72 ASN A N 1
ATOM 554 C CA . ASN A 1 72 ? -10.297 -3.950 36.177 1.00 73.50 72 ASN A CA 1
ATOM 555 C C . ASN A 1 72 ? -10.053 -5.383 35.698 1.00 73.50 72 ASN A C 1
ATOM 557 O O . ASN A 1 72 ? -9.174 -6.042 36.227 1.00 73.50 72 ASN A O 1
ATOM 561 N N . LEU A 1 73 ? -10.684 -5.803 34.594 1.00 75.69 73 LEU A N 1
ATOM 562 C CA . LEU A 1 73 ? -10.438 -7.125 34.004 1.00 75.69 73 LEU A CA 1
ATOM 563 C C . LEU A 1 73 ? -8.972 -7.323 33.577 1.00 75.69 73 LEU A C 1
ATOM 565 O O . LEU A 1 73 ? -8.398 -8.391 33.785 1.00 75.69 73 LEU A O 1
ATOM 569 N N . ILE A 1 74 ? -8.349 -6.289 32.999 1.00 79.75 74 ILE A N 1
ATOM 570 C CA . ILE A 1 74 ? -6.926 -6.323 32.636 1.00 79.75 74 ILE A CA 1
ATOM 571 C C . ILE A 1 74 ? -6.043 -6.393 33.891 1.00 79.75 74 ILE A C 1
ATOM 573 O O . ILE A 1 74 ? -5.055 -7.122 33.875 1.00 79.75 74 ILE A O 1
ATOM 577 N N . LYS A 1 75 ? -6.384 -5.684 34.976 1.00 77.56 75 LYS A N 1
ATOM 578 C CA . LYS A 1 75 ? -5.628 -5.740 36.240 1.00 77.56 75 LYS A CA 1
ATOM 579 C C . LYS A 1 75 ? -5.720 -7.112 36.898 1.00 77.56 75 LYS A C 1
ATOM 581 O O . LYS A 1 75 ? -4.675 -7.681 37.187 1.00 77.56 75 LYS A O 1
ATOM 586 N N . ASP A 1 76 ? -6.923 -7.664 37.014 1.00 80.06 76 ASP A N 1
ATOM 587 C CA . ASP A 1 76 ? -7.158 -8.975 37.627 1.00 80.06 76 ASP A CA 1
ATOM 588 C C . ASP A 1 76 ? -6.404 -10.076 36.860 1.00 80.06 76 ASP A C 1
ATOM 590 O O . ASP A 1 76 ? -5.669 -10.868 37.445 1.00 80.06 76 ASP A O 1
ATOM 594 N N . THR A 1 77 ? -6.467 -10.041 35.522 1.00 80.19 77 THR A N 1
ATOM 595 C CA . THR A 1 77 ? -5.723 -10.976 34.656 1.00 80.19 77 THR A CA 1
ATOM 596 C C . THR A 1 77 ? -4.201 -10.798 34.776 1.00 80.19 77 THR A C 1
ATOM 598 O O . THR A 1 77 ? -3.445 -11.764 34.711 1.00 80.19 77 THR A O 1
ATOM 601 N N . THR A 1 78 ? -3.718 -9.564 34.947 1.00 80.75 78 THR A N 1
ATOM 602 C CA . THR A 1 78 ? -2.277 -9.274 35.055 1.00 80.75 78 THR A CA 1
ATOM 603 C C . THR A 1 78 ? -1.714 -9.657 36.428 1.00 80.75 78 THR A C 1
ATOM 605 O O . THR A 1 78 ? -0.555 -10.061 36.517 1.00 80.75 78 THR A O 1
ATOM 608 N N . GLU A 1 79 ? -2.501 -9.561 37.500 1.00 78.06 79 GLU A N 1
ATOM 609 C CA . GLU A 1 79 ? -2.106 -10.016 38.841 1.00 78.06 79 GLU A CA 1
ATOM 610 C C . GLU A 1 79 ? -2.073 -11.549 38.950 1.00 78.06 79 GLU A C 1
ATOM 612 O O . GLU A 1 79 ? -1.142 -12.091 39.548 1.00 78.06 79 GLU A O 1
ATOM 617 N N . GLU A 1 80 ? -3.016 -12.251 38.312 1.00 70.81 80 GLU A N 1
ATOM 618 C CA . GLU A 1 80 ? -3.054 -13.722 38.270 1.00 70.81 80 GLU A CA 1
ATOM 619 C C . GLU A 1 80 ? -1.883 -14.318 37.461 1.00 70.81 80 GLU A C 1
ATOM 621 O O . GLU A 1 80 ? -1.317 -15.345 37.839 1.00 70.81 80 GLU A O 1
ATOM 626 N N . ILE A 1 81 ? -1.460 -13.651 36.380 1.00 78.94 81 ILE A N 1
ATOM 627 C CA . ILE A 1 81 ? -0.369 -14.126 35.509 1.00 78.94 81 ILE A CA 1
ATOM 628 C C . ILE A 1 81 ? 1.028 -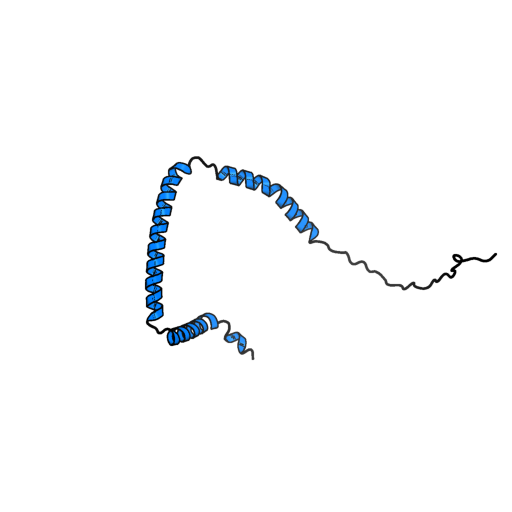13.748 36.038 1.00 78.94 81 ILE A C 1
ATOM 630 O O . ILE A 1 81 ? 1.980 -14.492 35.802 1.00 78.94 81 ILE A O 1
ATOM 634 N N . GLN A 1 82 ? 1.193 -12.637 36.765 1.00 68.88 82 GLN A N 1
ATOM 635 C CA . GLN A 1 82 ? 2.522 -12.217 37.251 1.00 68.88 82 GLN A CA 1
ATOM 636 C C . GLN A 1 82 ? 3.147 -13.207 38.249 1.00 68.88 82 GLN A C 1
ATOM 638 O O . GLN A 1 82 ? 4.348 -13.460 38.192 1.00 68.88 82 GLN A O 1
ATOM 643 N N . GLN A 1 83 ? 2.341 -13.824 39.116 1.00 69.12 83 GLN A N 1
ATOM 644 C CA . GLN A 1 83 ? 2.837 -14.711 40.177 1.00 69.12 83 GLN A CA 1
ATOM 645 C C . GLN A 1 83 ? 3.563 -15.977 39.675 1.00 69.12 83 GLN A C 1
ATOM 647 O O . GLN A 1 83 ? 4.638 -16.280 40.198 1.00 69.12 83 GLN A O 1
ATOM 652 N N . PRO A 1 84 ? 3.039 -16.733 38.689 1.00 67.38 84 PRO A N 1
ATOM 653 C CA . PRO A 1 84 ? 3.739 -17.900 38.158 1.00 67.38 84 PRO A CA 1
ATOM 654 C C . PRO A 1 84 ? 4.871 -17.536 37.189 1.00 67.38 84 PRO A C 1
ATOM 656 O O . PRO A 1 84 ? 5.854 -18.273 37.110 1.00 67.38 84 PRO A O 1
ATOM 659 N N . LEU A 1 85 ? 4.773 -16.422 36.451 1.00 71.56 85 LEU A N 1
ATOM 660 C CA . LEU A 1 85 ? 5.790 -16.074 35.452 1.00 71.56 85 LEU A CA 1
ATOM 661 C C . LEU A 1 85 ? 7.127 -15.686 36.092 1.00 71.56 85 LEU A C 1
ATOM 663 O O . LEU A 1 85 ? 8.159 -16.148 35.613 1.00 71.56 85 LEU A O 1
ATOM 667 N N . ASP A 1 86 ? 7.130 -14.919 37.186 1.00 68.44 86 ASP A N 1
ATOM 668 C CA . ASP A 1 86 ? 8.375 -14.535 37.871 1.00 68.44 86 ASP A CA 1
ATOM 669 C C . ASP A 1 86 ? 9.121 -15.747 38.442 1.00 68.44 86 ASP A C 1
ATOM 671 O O . ASP A 1 86 ? 10.352 -15.806 38.398 1.00 68.44 86 ASP A O 1
ATOM 675 N N . GLN A 1 87 ? 8.379 -16.748 38.923 1.00 64.12 87 GLN A N 1
ATOM 676 C CA . GLN A 1 87 ? 8.948 -18.007 39.404 1.00 64.12 87 GLN A CA 1
ATOM 677 C C . GLN A 1 87 ? 9.595 -18.782 38.253 1.00 64.12 87 GLN A C 1
ATOM 679 O O . GLN A 1 87 ? 10.740 -19.213 38.364 1.00 64.12 87 GLN A O 1
ATOM 684 N N . VAL A 1 88 ? 8.919 -18.862 37.103 1.00 69.81 88 VAL A N 1
ATOM 685 C CA . VAL A 1 88 ? 9.453 -19.529 35.908 1.00 69.81 88 VAL A CA 1
ATOM 686 C C . VAL A 1 88 ? 10.677 -18.797 35.350 1.00 69.81 88 VAL A C 1
ATOM 688 O O . VAL A 1 88 ? 11.670 -19.440 35.016 1.00 69.81 88 VAL A O 1
ATOM 691 N N . PHE A 1 89 ? 10.661 -17.463 35.277 1.00 71.19 89 PHE A N 1
ATOM 692 C CA . PHE A 1 89 ? 11.823 -16.687 34.829 1.00 71.19 89 PHE A CA 1
ATOM 693 C C . PHE A 1 89 ? 13.018 -16.837 35.780 1.00 71.19 89 PHE A C 1
ATOM 695 O O . PHE A 1 89 ? 14.157 -16.951 35.317 1.00 71.19 89 PHE A O 1
ATOM 702 N N . THR A 1 90 ? 12.768 -16.882 37.091 1.00 73.31 90 THR A N 1
ATOM 703 C CA . THR A 1 90 ? 13.811 -17.065 38.112 1.00 73.31 90 THR A CA 1
ATOM 704 C C . THR A 1 90 ? 14.432 -18.460 38.033 1.00 73.31 90 THR A C 1
ATOM 706 O O . THR A 1 90 ? 15.661 -18.578 38.005 1.00 73.31 90 THR A O 1
ATOM 709 N N . ASP A 1 91 ? 13.611 -19.503 37.907 1.00 66.69 91 ASP A N 1
ATOM 710 C CA . ASP A 1 91 ? 14.071 -20.892 37.812 1.00 66.69 91 ASP A CA 1
ATOM 711 C C . ASP A 1 91 ? 14.821 -21.164 36.500 1.00 66.69 91 ASP A C 1
ATOM 713 O O . ASP A 1 91 ? 15.859 -21.832 36.500 1.00 66.69 91 ASP A O 1
ATOM 717 N N . VAL A 1 92 ? 14.362 -20.592 35.380 1.00 71.94 92 VAL A N 1
ATOM 718 C CA . VAL A 1 92 ? 15.048 -20.705 34.082 1.00 71.94 92 VAL A CA 1
ATOM 719 C C . VAL A 1 92 ? 16.407 -20.007 34.119 1.00 71.94 92 VAL A C 1
ATOM 721 O O . VAL A 1 92 ? 17.397 -20.582 33.667 1.00 71.94 92 VAL A O 1
ATOM 724 N N . ASN A 1 93 ? 16.499 -18.805 34.695 1.00 73.00 93 ASN A N 1
ATOM 725 C CA . ASN A 1 93 ? 17.780 -18.104 34.811 1.00 73.00 93 ASN A CA 1
ATOM 726 C C . ASN A 1 93 ? 18.763 -18.857 35.729 1.00 73.00 93 ASN A C 1
ATOM 728 O O . ASN A 1 93 ? 19.963 -18.883 35.464 1.00 73.00 93 ASN A O 1
ATOM 732 N N . HIS A 1 94 ? 18.263 -19.530 36.770 1.00 62.75 94 HIS A N 1
ATOM 733 C CA . HIS A 1 94 ? 19.089 -20.348 37.661 1.00 62.75 94 HIS A CA 1
ATOM 734 C C . HIS A 1 94 ? 19.567 -21.655 36.999 1.00 62.75 94 HIS A C 1
ATOM 736 O O . HIS A 1 94 ? 20.706 -22.072 37.208 1.00 62.75 94 HIS A O 1
ATOM 742 N N . ALA A 1 95 ? 18.743 -22.274 36.147 1.00 64.81 95 ALA A N 1
ATOM 743 C CA . ALA A 1 95 ? 19.083 -23.509 35.435 1.00 64.81 95 ALA A CA 1
ATOM 744 C C . ALA A 1 95 ? 20.064 -23.310 34.261 1.00 64.81 95 ALA A C 1
ATOM 746 O O . ALA A 1 95 ? 20.778 -24.241 33.886 1.00 64.81 95 ALA A O 1
ATOM 747 N N . VAL A 1 96 ? 20.134 -22.106 33.684 1.00 66.19 96 VAL A N 1
ATOM 748 C CA . VAL A 1 96 ? 21.055 -21.787 32.573 1.00 66.19 96 VAL A CA 1
ATOM 749 C C . VAL A 1 96 ? 22.508 -21.623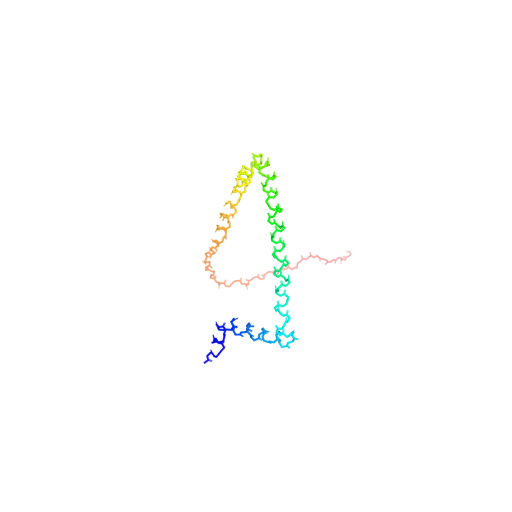 33.050 1.00 66.19 96 VAL A C 1
ATOM 751 O O . VAL A 1 96 ? 23.441 -21.781 32.263 1.00 66.19 96 VAL A O 1
ATOM 754 N N . HIS A 1 97 ? 22.736 -21.412 34.349 1.00 61.53 97 HIS A N 1
ATOM 755 C CA . HIS A 1 97 ? 24.072 -21.340 34.947 1.00 61.53 97 HIS A CA 1
ATOM 756 C C . HIS A 1 97 ? 24.530 -22.681 35.548 1.00 61.53 97 HIS A C 1
ATOM 758 O O . HIS A 1 97 ? 25.007 -22.748 36.679 1.00 61.53 97 HIS A O 1
ATOM 764 N N . TYR A 1 98 ? 24.441 -23.767 34.775 1.00 55.34 98 TYR A N 1
ATOM 765 C CA . TYR A 1 98 ? 25.162 -25.001 35.091 1.00 55.34 98 TYR A CA 1
ATOM 766 C C . TYR A 1 98 ? 26.623 -24.871 34.637 1.00 55.34 98 TYR A C 1
ATOM 768 O O . TYR A 1 98 ? 26.941 -25.047 33.463 1.00 55.34 98 TYR A O 1
ATOM 776 N N . ASN A 1 99 ? 27.522 -24.559 35.572 1.00 61.12 99 ASN A N 1
ATOM 777 C CA . ASN A 1 99 ? 28.963 -24.723 35.381 1.00 61.12 99 ASN A CA 1
ATOM 778 C C . ASN A 1 99 ? 29.385 -26.067 36.004 1.00 61.12 99 ASN A C 1
ATOM 780 O O . ASN A 1 99 ? 29.559 -26.128 37.226 1.00 61.12 99 ASN A O 1
ATOM 784 N N . PRO A 1 100 ? 29.530 -27.161 35.230 1.00 59.25 100 PRO A N 1
ATOM 785 C CA . PRO A 1 100 ? 30.136 -28.372 35.752 1.00 59.25 100 PRO A CA 1
ATOM 786 C C . PRO A 1 100 ? 31.609 -28.073 36.011 1.00 59.25 100 PRO A C 1
ATOM 788 O O . PRO A 1 100 ? 32.411 -27.975 35.083 1.00 59.25 100 PRO A O 1
ATOM 791 N N . GLY A 1 101 ? 31.960 -27.912 37.287 1.00 50.12 101 GLY A N 1
ATOM 792 C CA . GLY A 1 101 ? 33.348 -27.839 37.718 1.00 50.12 101 GLY A CA 1
ATOM 793 C C . GLY A 1 101 ? 34.138 -28.995 37.107 1.00 50.12 101 GLY A C 1
ATOM 794 O O . GLY A 1 101 ? 33.790 -30.163 37.284 1.00 50.12 101 GLY A O 1
ATOM 795 N N . ASN A 1 102 ? 35.166 -28.632 36.350 1.00 52.66 102 ASN A N 1
ATOM 796 C CA . ASN A 1 102 ? 36.279 -29.454 35.902 1.00 52.66 102 ASN A CA 1
ATOM 797 C C . ASN A 1 102 ? 36.694 -30.507 36.946 1.00 52.66 102 ASN A C 1
ATOM 799 O O . ASN A 1 102 ? 37.524 -30.265 37.819 1.00 52.66 102 ASN A O 1
ATOM 803 N N . ARG A 1 103 ? 36.138 -31.716 36.830 1.00 54.25 103 ARG A N 1
ATOM 804 C CA . ARG A 1 103 ? 36.671 -32.900 37.501 1.00 54.25 103 ARG A CA 1
ATOM 805 C C . ARG A 1 103 ? 37.818 -33.426 36.655 1.00 54.25 103 ARG A C 1
ATOM 807 O O . ARG A 1 103 ? 37.605 -34.065 35.629 1.00 54.25 103 ARG A O 1
ATOM 814 N N . GLU A 1 104 ? 39.028 -33.119 37.093 1.00 56.84 104 GLU A N 1
ATOM 815 C CA . GLU A 1 104 ? 40.250 -33.763 36.637 1.00 56.84 104 GLU A CA 1
ATOM 816 C C . GLU A 1 104 ? 40.197 -35.239 37.052 1.00 56.84 104 GLU A C 1
ATOM 818 O O . GLU A 1 104 ? 40.396 -35.592 38.213 1.00 56.84 104 GLU A O 1
ATOM 823 N N . VAL A 1 105 ? 39.825 -36.105 36.109 1.00 53.38 105 VAL A N 1
ATOM 824 C CA . VAL A 1 105 ? 39.878 -37.557 36.288 1.00 53.38 105 VAL A CA 1
ATOM 825 C C . VAL A 1 105 ? 41.168 -38.053 35.648 1.00 53.38 105 VAL A C 1
ATOM 827 O O . VAL A 1 105 ? 41.252 -38.272 34.441 1.00 53.38 105 VAL A O 1
ATOM 830 N N . THR A 1 106 ? 42.181 -38.223 36.493 1.00 53.09 106 THR A N 1
ATOM 831 C CA . THR A 1 106 ? 43.401 -38.986 36.219 1.00 53.09 106 THR A CA 1
ATOM 832 C C . THR A 1 106 ? 43.029 -40.423 35.846 1.00 53.09 106 THR A C 1
ATOM 834 O O . THR A 1 106 ? 42.639 -41.223 36.694 1.00 53.09 106 THR A O 1
ATOM 837 N N . SER A 1 107 ? 43.140 -40.753 34.559 1.00 56.50 107 SER A N 1
ATOM 838 C CA . SER A 1 107 ? 42.891 -42.086 34.002 1.00 56.50 107 SER A CA 1
ATOM 839 C C . SER A 1 107 ? 44.082 -43.024 34.258 1.00 56.50 107 SER A C 1
ATOM 841 O O . SER A 1 107 ? 44.934 -43.212 33.391 1.00 56.50 107 SER A O 1
ATOM 843 N N . GLY A 1 108 ? 44.143 -43.633 35.445 1.00 43.97 108 GLY A N 1
ATOM 844 C CA . GLY A 1 108 ? 44.869 -44.888 35.671 1.00 43.97 108 GLY A CA 1
ATOM 845 C C . GLY A 1 108 ? 43.976 -46.070 35.279 1.00 43.97 108 GLY A C 1
ATOM 846 O O . GLY A 1 108 ? 42.834 -46.123 35.714 1.00 43.97 108 GLY A O 1
ATOM 847 N N . ASN A 1 109 ? 44.475 -46.977 34.436 1.00 48.78 109 ASN A N 1
ATOM 848 C CA . ASN A 1 109 ? 43.767 -48.139 33.881 1.00 48.78 109 ASN A CA 1
ATOM 849 C C . ASN A 1 109 ? 43.753 -49.336 34.857 1.00 48.78 109 ASN A C 1
ATOM 851 O O . ASN A 1 109 ? 44.834 -49.831 35.184 1.00 48.78 109 ASN A O 1
ATOM 855 N N . PRO A 1 110 ? 42.580 -49.877 35.245 1.00 52.19 110 PRO A N 1
ATOM 856 C CA . PRO A 1 110 ? 42.480 -51.205 35.829 1.00 52.19 110 PRO A CA 1
ATOM 857 C C . PRO A 1 110 ? 41.402 -52.026 35.105 1.00 52.19 110 PRO A C 1
ATOM 859 O O . PRO A 1 110 ? 40.207 -51.925 35.374 1.00 52.19 110 PRO A O 1
ATOM 862 N N . SER A 1 111 ? 41.824 -52.887 34.188 1.00 47.94 111 SER A N 1
ATOM 863 C CA . SER A 1 111 ? 41.002 -54.000 33.706 1.00 47.94 111 SER A CA 1
ATOM 864 C C . SER A 1 111 ? 41.873 -55.240 33.557 1.00 47.94 111 SER A C 1
ATOM 866 O O . SER A 1 111 ? 42.327 -55.579 32.471 1.00 47.94 111 SER A O 1
ATOM 868 N N . GLN A 1 112 ? 42.118 -55.905 34.684 1.00 49.94 112 GLN A N 1
ATOM 869 C CA . GLN A 1 112 ? 42.319 -57.350 34.751 1.00 49.94 112 GLN A CA 1
ATOM 870 C C . GLN A 1 112 ? 41.813 -57.838 36.102 1.00 49.94 112 GLN A C 1
ATOM 872 O O . GLN A 1 112 ? 42.445 -57.553 37.112 1.00 49.94 112 GLN A O 1
ATOM 877 N N . VAL A 1 113 ? 40.706 -58.577 36.098 1.00 58.59 113 VAL A N 1
ATOM 878 C CA . VAL A 1 113 ? 40.524 -59.784 36.919 1.00 58.59 113 VAL A CA 1
ATOM 879 C C . VAL A 1 113 ? 39.290 -60.537 36.419 1.00 58.59 113 VAL A C 1
ATOM 881 O O . VAL A 1 113 ? 38.151 -60.160 36.673 1.00 58.59 113 VAL A O 1
ATOM 884 N N . THR A 1 114 ? 39.555 -61.612 35.682 1.00 51.12 114 THR A N 1
ATOM 885 C CA . THR A 1 114 ? 38.654 -62.752 35.478 1.00 51.12 114 THR A CA 1
ATOM 886 C C . THR A 1 114 ? 38.387 -63.439 36.821 1.00 51.12 114 THR A C 1
ATOM 888 O O . THR A 1 114 ? 39.323 -63.591 37.609 1.00 51.12 114 THR A O 1
ATOM 891 N N . PRO A 1 115 ? 37.171 -63.959 37.047 1.00 50.75 115 PRO A N 1
ATOM 892 C CA . PRO A 1 115 ? 37.079 -65.269 37.680 1.00 50.75 115 PRO A CA 1
ATOM 893 C C . PRO A 1 115 ? 36.131 -66.223 36.942 1.00 50.75 115 PRO A C 1
ATOM 895 O O . PRO A 1 115 ? 34.926 -66.021 36.838 1.00 50.75 115 PRO A O 1
ATOM 898 N N . THR A 1 116 ? 36.757 -67.298 36.470 1.00 43.34 116 THR A N 1
ATOM 899 C CA . THR A 1 116 ? 36.274 -68.668 36.297 1.00 43.34 116 THR A CA 1
ATOM 900 C C . THR A 1 116 ? 35.347 -69.128 37.429 1.00 43.34 116 THR A C 1
ATOM 902 O O . THR A 1 116 ? 35.797 -69.214 38.566 1.00 43.34 116 THR A O 1
ATOM 905 N N . ASN A 1 117 ? 34.108 -69.514 37.124 1.00 54.28 117 ASN A N 1
ATOM 906 C CA . ASN A 1 117 ? 33.668 -70.917 37.068 1.00 54.28 117 ASN A CA 1
ATOM 907 C C . ASN A 1 117 ? 32.142 -71.017 36.920 1.00 54.28 117 ASN A C 1
ATOM 909 O O . ASN A 1 117 ? 31.350 -70.762 37.818 1.00 54.28 117 ASN A O 1
ATOM 913 N N . GLU A 1 118 ? 31.756 -71.441 35.729 1.00 56.88 118 GLU A N 1
ATOM 914 C CA . GLU A 1 118 ? 30.452 -71.980 35.394 1.00 56.88 118 GLU A CA 1
ATOM 915 C C . GLU A 1 118 ? 30.317 -73.349 36.064 1.00 56.88 118 GLU A C 1
ATOM 917 O O . GLU A 1 118 ? 31.111 -74.243 35.788 1.00 56.88 118 GLU A O 1
ATOM 922 N N . ASN A 1 119 ? 29.356 -73.499 36.975 1.00 50.44 119 ASN A N 1
ATOM 923 C CA . ASN A 1 119 ? 28.920 -74.800 37.459 1.00 50.44 119 ASN A CA 1
ATOM 924 C C . ASN A 1 119 ? 27.417 -74.771 37.741 1.00 50.44 119 ASN A C 1
ATOM 926 O O . ASN A 1 119 ? 26.964 -74.137 38.693 1.00 50.44 119 ASN A O 1
ATOM 930 N N . THR A 1 120 ? 26.736 -75.641 36.995 1.00 55.06 120 THR A N 1
ATOM 931 C CA . THR A 1 120 ? 25.474 -76.319 37.319 1.00 55.06 120 THR A CA 1
ATOM 932 C C . THR A 1 120 ? 24.196 -75.615 36.878 1.00 55.06 120 THR A C 1
ATOM 934 O O . THR A 1 120 ? 23.602 -74.896 37.666 1.00 55.06 120 THR A O 1
ATOM 937 N N . GLU A 1 121 ? 23.726 -75.937 35.666 1.00 54.22 121 GLU A N 1
ATOM 938 C CA . GLU A 1 121 ? 22.348 -76.419 35.458 1.00 54.22 121 GLU A CA 1
ATOM 939 C C . GLU A 1 121 ? 22.166 -77.015 34.048 1.00 54.22 121 GLU A C 1
ATOM 941 O O . GLU A 1 121 ? 22.183 -76.261 33.083 1.00 54.22 121 GLU A O 1
ATOM 946 N N . ILE A 1 122 ? 22.024 -78.353 33.985 1.00 54.31 122 ILE A N 1
ATOM 947 C CA . ILE A 1 122 ? 21.364 -79.264 33.004 1.00 54.31 122 ILE A CA 1
ATOM 948 C C . ILE A 1 122 ? 22.186 -80.568 32.922 1.00 54.31 122 ILE A C 1
ATOM 950 O O . ILE A 1 122 ? 23.403 -80.500 32.827 1.00 54.31 122 ILE A O 1
ATOM 954 N N . ASP A 1 123 ? 21.687 -81.801 32.923 1.00 53.38 123 ASP A N 1
ATOM 955 C CA . ASP A 1 123 ? 20.367 -82.435 32.988 1.00 53.38 123 ASP A CA 1
ATOM 956 C C . ASP A 1 123 ? 20.629 -83.973 33.089 1.00 53.38 123 ASP A C 1
ATOM 958 O O . ASP A 1 123 ? 21.696 -84.426 32.678 1.00 53.38 123 ASP A O 1
ATOM 962 N N . SER A 1 124 ? 19.672 -84.716 33.661 1.00 60.06 124 SER A N 1
ATOM 963 C CA . SER A 1 124 ? 19.336 -86.160 33.552 1.00 60.06 124 SER A CA 1
ATOM 964 C C . SER A 1 124 ? 20.400 -87.279 33.387 1.00 60.06 124 SER A C 1
ATOM 966 O O . SER A 1 124 ? 21.222 -87.246 32.480 1.00 60.06 124 SER A O 1
ATOM 968 N N . HIS A 1 125 ? 20.287 -88.357 34.193 1.00 54.28 125 HIS A N 1
ATOM 969 C CA . HIS A 1 125 ? 20.215 -89.786 33.777 1.00 54.28 125 HIS A CA 1
ATOM 970 C C . HIS A 1 125 ? 20.040 -90.727 35.004 1.00 54.28 125 HIS A C 1
ATOM 972 O O . HIS A 1 125 ? 20.850 -90.661 35.924 1.00 54.28 125 HIS A O 1
ATOM 978 N N . ASP A 1 126 ? 18.989 -91.564 34.945 1.00 53.28 126 ASP A N 1
ATOM 979 C CA . ASP A 1 126 ? 18.667 -92.838 35.646 1.00 53.28 126 ASP A CA 1
ATOM 980 C C . ASP A 1 126 ? 18.752 -92.998 37.183 1.00 53.28 126 ASP A C 1
ATOM 982 O O . ASP A 1 126 ? 19.852 -92.945 37.777 1.00 53.28 126 ASP A O 1
#

Secondary structure (DSSP, 8-state):
--GGGGTTTTHHHHHHHHHHHHHHHHH-TTHHHHHHHHHHHHHHHHHHHHHHHHHHHHHHHHTTTTT--HHHHHHHHHHHHHHHHHHHHHHHHHHH------------------------------

Radius of gyration: 38.43 Å; chains: 1; bounding box: 68×99×61 Å

pLDDT: mean 73.2, std 15.76, range [43.34, 96.69]